Protein AF-A0A067TLZ9-F1 (afdb_monomer)

Solvent-accessible surface area (backbone atoms only — not comparable to full-atom values): 10472 Å² total; per-residue (Å²): 138,84,82,81,78,80,79,78,77,51,74,67,55,54,50,52,51,52,52,53,50,51,50,52,51,52,50,53,54,55,68,76,63,67,74,80,85,79,74,57,68,68,60,49,53,64,53,50,59,80,39,55,76,48,75,39,91,49,58,72,86,76,54,53,72,48,103,88,44,80,55,72,86,87,60,88,84,75,85,72,88,79,55,68,71,56,37,27,54,95,86,16,90,67,55,42,82,84,77,89,75,88,46,59,55,30,32,44,30,23,25,64,84,66,48,74,83,46,66,48,79,32,59,66,88,92,50,89,56,48,67,61,51,51,54,50,51,52,50,52,52,61,69,44,51,86,74,66,82,70,53,78,78,30,38,52,43,100,89,41,88,46,73,106

Structure (mmCIF, N/CA/C/O backbone):
data_AF-A0A067TLZ9-F1
#
_entry.id   AF-A0A067TLZ9-F1
#
loop_
_atom_site.group_PDB
_atom_site.id
_atom_site.type_symbol
_atom_site.label_atom_id
_atom_site.label_alt_id
_atom_site.label_comp_id
_atom_site.label_asym_id
_atom_site.label_entity_id
_atom_site.label_seq_id
_atom_site.pdbx_PDB_ins_code
_atom_site.Cartn_x
_atom_site.Cartn_y
_atom_site.Cartn_z
_atom_site.occupancy
_atom_site.B_iso_or_equiv
_atom_site.auth_seq_id
_atom_site.auth_comp_id
_atom_site.auth_asym_id
_atom_site.auth_atom_id
_atom_site.pdbx_PDB_model_num
ATOM 1 N N . PRO A 1 1 ? 14.474 46.685 35.724 1.00 45.44 1 PRO A N 1
ATOM 2 C CA . PRO A 1 1 ? 13.203 46.165 35.152 1.00 45.44 1 PRO A CA 1
ATOM 3 C C . PRO A 1 1 ? 13.048 46.663 33.705 1.00 45.44 1 PRO A C 1
ATOM 5 O O . PRO A 1 1 ? 12.672 47.808 33.489 1.00 45.44 1 PRO A O 1
ATOM 8 N N . ALA A 1 2 ? 13.453 45.854 32.721 1.00 42.06 2 ALA A N 1
ATOM 9 C CA . ALA A 1 2 ? 13.413 46.237 31.309 1.00 42.06 2 ALA A CA 1
ATOM 10 C C . ALA A 1 2 ? 12.053 45.866 30.698 1.00 42.06 2 ALA A C 1
ATOM 12 O O . ALA A 1 2 ? 11.739 44.691 30.515 1.00 42.06 2 ALA A O 1
ATOM 13 N N . SER A 1 3 ? 11.243 46.884 30.414 1.00 47.53 3 SER A N 1
ATOM 14 C CA . SER A 1 3 ? 9.922 46.770 29.799 1.00 47.53 3 SER A CA 1
ATOM 15 C C . SER A 1 3 ? 10.038 46.245 28.367 1.00 47.53 3 SER A C 1
ATOM 17 O O . SER A 1 3 ? 10.521 46.938 27.474 1.00 47.53 3 SER A O 1
ATOM 19 N N . THR A 1 4 ? 9.597 45.010 28.128 1.00 49.47 4 THR A N 1
ATOM 20 C CA . THR A 1 4 ? 9.531 44.425 26.785 1.00 49.47 4 THR A CA 1
ATOM 21 C C . THR A 1 4 ? 8.371 45.061 26.017 1.00 49.47 4 THR A C 1
ATOM 23 O O . THR A 1 4 ? 7.211 44.689 26.190 1.00 49.47 4 THR A O 1
ATOM 26 N N . SER A 1 5 ? 8.667 46.054 25.176 1.00 51.34 5 SER A N 1
ATOM 27 C CA . SER A 1 5 ? 7.682 46.666 24.283 1.00 51.34 5 SER A CA 1
ATOM 28 C C . SER A 1 5 ? 7.174 45.628 23.276 1.00 51.34 5 SER A C 1
ATOM 30 O O . SER A 1 5 ? 7.930 45.140 22.431 1.00 51.34 5 SER A O 1
ATOM 32 N N . CYS A 1 6 ? 5.891 45.288 23.349 1.00 52.84 6 CYS A N 1
ATOM 33 C CA . CYS A 1 6 ? 5.234 44.421 22.379 1.00 52.84 6 CYS A CA 1
ATOM 34 C C . CYS A 1 6 ? 5.074 45.184 21.057 1.00 52.84 6 CYS A C 1
ATOM 36 O O . CYS A 1 6 ? 4.205 46.042 20.933 1.00 52.84 6 CYS A O 1
ATOM 38 N N . ALA A 1 7 ? 5.933 44.906 20.075 1.00 64.12 7 ALA A N 1
ATOM 39 C CA . ALA A 1 7 ? 5.842 45.529 18.760 1.00 64.12 7 ALA A CA 1
ATOM 40 C C . ALA A 1 7 ? 4.526 45.133 18.062 1.00 64.12 7 ALA A C 1
ATOM 42 O O . ALA A 1 7 ? 4.253 43.951 17.834 1.00 64.12 7 ALA A O 1
ATOM 43 N N . GLU A 1 8 ? 3.715 46.135 17.714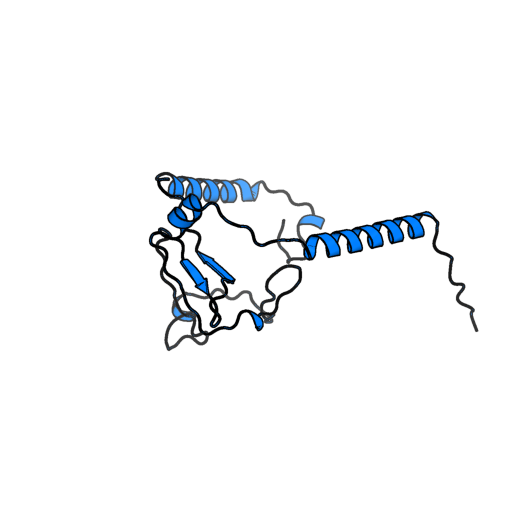 1.00 70.06 8 GLU A N 1
ATOM 44 C CA . GLU A 1 8 ? 2.446 45.959 17.009 1.00 70.06 8 GLU A CA 1
ATOM 45 C C . GLU A 1 8 ? 2.665 45.262 15.650 1.00 70.06 8 GLU A C 1
ATOM 47 O O . GLU A 1 8 ? 3.520 45.671 14.855 1.00 70.06 8 GLU A O 1
ATOM 52 N N . PRO A 1 9 ? 1.892 44.209 15.332 1.00 71.75 9 PRO A N 1
ATOM 53 C CA . PRO A 1 9 ? 2.079 43.472 14.095 1.00 71.75 9 PRO A CA 1
ATOM 54 C C . PRO A 1 9 ? 1.782 44.351 12.872 1.00 71.75 9 PRO A C 1
ATOM 56 O O . PRO A 1 9 ? 0.714 44.957 12.753 1.00 71.75 9 PRO A O 1
ATOM 59 N N . SER A 1 10 ? 2.716 44.367 11.916 1.00 82.69 10 SER A N 1
ATOM 60 C CA . SER A 1 10 ? 2.576 45.118 10.664 1.00 82.69 10 SER A CA 1
ATOM 61 C C . SER A 1 10 ? 1.299 44.756 9.885 1.00 82.69 10 SER A C 1
ATOM 63 O O . SER A 1 10 ? 0.770 43.644 9.959 1.00 82.69 10 SER A O 1
ATOM 65 N N . ARG A 1 11 ? 0.795 45.678 9.053 1.00 79.50 11 ARG A N 1
ATOM 66 C CA . ARG A 1 11 ? -0.407 45.440 8.220 1.00 79.50 11 ARG A CA 1
ATOM 67 C C . ARG A 1 11 ? -0.291 44.169 7.362 1.00 79.50 11 ARG A C 1
ATOM 69 O O . ARG A 1 11 ? -1.271 43.446 7.179 1.00 79.50 11 ARG A O 1
ATOM 76 N 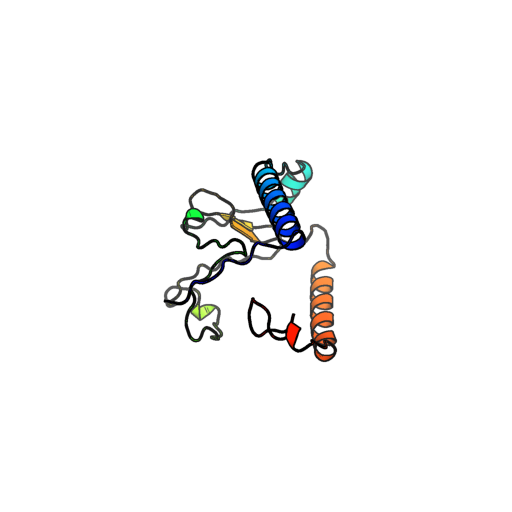N . LEU A 1 12 ? 0.916 43.857 6.886 1.00 83.62 12 LEU A N 1
ATOM 77 C CA . LEU A 1 12 ? 1.203 42.642 6.121 1.00 83.62 12 LEU A CA 1
ATOM 78 C C . LEU A 1 12 ? 1.081 41.370 6.969 1.00 83.62 12 LEU A C 1
ATOM 80 O O . LEU A 1 12 ? 0.543 40.373 6.481 1.00 83.62 12 LEU A O 1
ATOM 84 N N . SER A 1 13 ? 1.538 41.382 8.225 1.00 81.38 13 SER A N 1
ATOM 85 C CA . SER A 1 13 ? 1.402 40.224 9.116 1.00 81.38 13 SER A CA 1
ATOM 86 C C . SER A 1 13 ? -0.060 40.002 9.517 1.00 81.38 13 SER A C 1
ATOM 88 O O . SER A 1 13 ? -0.539 38.867 9.441 1.00 81.38 13 SER A O 1
ATOM 90 N N . LYS A 1 14 ? -0.817 41.080 9.784 1.00 84.88 14 LYS A N 1
ATOM 91 C CA . LYS A 1 14 ? -2.276 41.037 10.011 1.00 84.88 14 LYS A CA 1
ATOM 92 C C . LYS A 1 14 ? -3.023 40.453 8.797 1.00 84.88 14 LYS A C 1
ATOM 94 O O . LYS A 1 14 ? -3.879 39.580 8.961 1.00 84.88 14 LYS A O 1
ATOM 99 N N . ARG A 1 15 ? -2.658 40.845 7.564 1.00 87.88 15 ARG A N 1
ATOM 100 C CA . ARG A 1 15 ? -3.232 40.287 6.319 1.00 87.88 15 ARG A CA 1
ATOM 101 C C . ARG A 1 15 ? -2.929 38.795 6.154 1.00 87.88 15 ARG A C 1
ATOM 103 O O . ARG A 1 15 ? -3.846 38.013 5.905 1.00 87.88 15 ARG A O 1
ATOM 110 N N . LYS A 1 16 ? -1.668 38.383 6.341 1.00 88.62 16 LYS A N 1
ATOM 111 C CA . LYS A 1 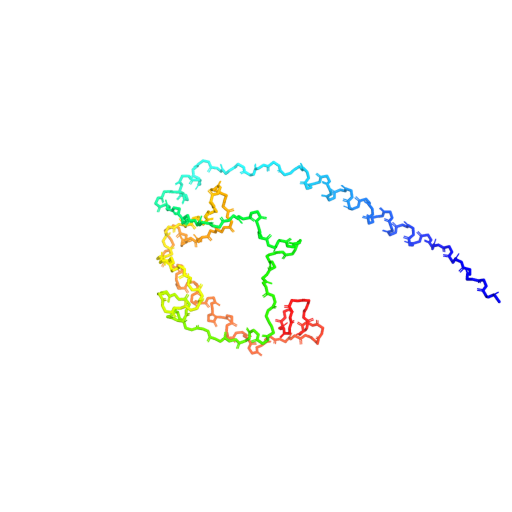16 ? -1.257 36.966 6.276 1.00 88.62 16 LYS A CA 1
ATOM 112 C C . LYS A 1 16 ? -1.985 36.115 7.324 1.00 88.62 16 LYS A C 1
ATOM 114 O O . LYS A 1 16 ? -2.432 35.011 7.010 1.00 88.62 16 LYS A O 1
ATOM 119 N N . ALA A 1 17 ? -2.159 36.629 8.543 1.00 87.12 17 ALA A N 1
ATOM 120 C CA . ALA A 1 17 ? -2.890 35.944 9.607 1.00 87.12 17 ALA A CA 1
ATOM 121 C C . ALA A 1 17 ? -4.370 35.731 9.245 1.00 87.12 17 ALA A C 1
ATOM 123 O O . ALA A 1 17 ? -4.868 34.608 9.353 1.00 87.12 17 ALA A O 1
ATOM 124 N N . ARG A 1 18 ? -5.049 36.765 8.726 1.00 88.12 18 ARG A N 1
ATOM 125 C CA . ARG A 1 18 ? -6.438 36.663 8.241 1.00 88.12 18 ARG A CA 1
ATOM 126 C C . ARG A 1 18 ? -6.581 35.655 7.101 1.00 88.12 18 ARG A C 1
ATOM 128 O O . ARG A 1 18 ? -7.483 34.820 7.136 1.00 88.12 18 ARG A O 1
ATOM 135 N N . GLN A 1 19 ? -5.668 35.671 6.131 1.00 90.44 19 GLN A N 1
ATOM 136 C CA . GLN A 1 19 ? -5.682 34.720 5.016 1.00 90.44 19 GLN A CA 1
ATOM 137 C C . GLN A 1 19 ? -5.490 33.274 5.504 1.00 90.44 19 GLN A C 1
ATOM 139 O O . GLN A 1 19 ? -6.218 32.373 5.085 1.00 90.44 19 GLN A O 1
ATOM 144 N N . LYS A 1 20 ? -4.576 33.051 6.458 1.00 88.44 20 LYS A N 1
ATOM 145 C CA . LYS A 1 20 ? -4.357 31.740 7.088 1.00 88.44 20 LYS A CA 1
ATOM 146 C C . LYS A 1 20 ? -5.576 31.276 7.892 1.00 88.44 20 LYS A C 1
ATOM 148 O O . LYS A 1 20 ? -5.925 30.098 7.830 1.00 88.44 20 LYS A O 1
ATOM 153 N N . ALA A 1 21 ? -6.243 32.177 8.614 1.00 89.00 21 ALA A N 1
ATOM 154 C CA . ALA A 1 21 ? -7.466 31.873 9.356 1.00 89.00 21 ALA A CA 1
ATOM 155 C C . ALA A 1 21 ? -8.631 31.508 8.419 1.00 89.00 21 ALA A C 1
ATOM 157 O O . ALA A 1 21 ? -9.287 30.486 8.627 1.00 89.00 21 ALA A O 1
ATOM 158 N N . SER A 1 22 ? -8.831 32.275 7.342 1.00 88.00 22 SER A N 1
ATOM 159 C CA . SER A 1 22 ? -9.830 31.981 6.305 1.00 88.00 22 SER A CA 1
ATOM 160 C C . SER A 1 22 ? -9.557 30.637 5.622 1.00 88.00 22 SER A C 1
ATOM 162 O O . SER A 1 22 ? -10.442 29.787 5.538 1.00 88.00 22 SER A O 1
ATOM 164 N N . SER A 1 23 ? -8.299 30.372 5.252 1.00 87.88 23 SER A N 1
ATOM 165 C CA . SER A 1 23 ? -7.873 29.082 4.695 1.00 87.88 23 SER A CA 1
ATOM 166 C C . SER A 1 23 ? -8.165 27.915 5.647 1.00 87.88 23 SER A C 1
ATOM 168 O O . SER A 1 23 ? -8.733 26.905 5.228 1.00 87.88 23 SER A O 1
ATOM 170 N N . ARG A 1 24 ? -7.864 28.059 6.946 1.00 87.62 24 ARG A N 1
ATOM 171 C CA . ARG A 1 24 ? -8.194 27.049 7.968 1.00 87.62 24 ARG A CA 1
ATOM 172 C C . ARG A 1 24 ? -9.701 26.815 8.080 1.00 87.62 24 ARG A C 1
ATOM 174 O O . ARG A 1 24 ? -10.119 25.661 8.150 1.00 87.62 24 ARG A O 1
ATOM 181 N N . ARG A 1 25 ? -10.515 27.876 8.051 1.00 86.62 25 ARG A N 1
ATOM 182 C CA . ARG A 1 25 ? -11.984 27.782 8.096 1.00 86.62 25 ARG A CA 1
ATOM 183 C C . ARG A 1 25 ? -12.534 27.060 6.866 1.00 86.62 25 ARG A C 1
ATOM 185 O O . ARG A 1 25 ? -13.326 26.135 7.014 1.00 86.62 25 ARG A O 1
ATOM 192 N N . ASN A 1 26 ? -12.057 27.418 5.676 1.00 85.75 26 ASN A N 1
ATOM 193 C CA . ASN A 1 26 ? -12.455 26.778 4.423 1.00 85.75 26 ASN A CA 1
ATOM 194 C C . ASN A 1 26 ? -12.023 25.310 4.377 1.00 85.75 26 ASN A C 1
ATOM 196 O O . ASN A 1 26 ? -12.802 24.458 3.963 1.00 85.75 26 ASN A O 1
ATOM 200 N N . ARG A 1 27 ? -10.822 24.985 4.875 1.00 78.88 27 ARG A N 1
ATOM 201 C CA . ARG A 1 27 ? -10.367 23.595 5.012 1.00 78.88 27 ARG A CA 1
ATOM 202 C C . ARG A 1 27 ? -11.250 22.805 5.979 1.00 78.88 27 ARG A C 1
ATOM 204 O O . ARG A 1 27 ? -11.580 21.668 5.671 1.00 78.88 27 ARG A O 1
ATOM 211 N N . LYS A 1 28 ? -11.663 23.395 7.110 1.00 83.00 28 LYS A N 1
ATOM 212 C CA . LYS A 1 28 ? -12.575 22.751 8.073 1.00 83.00 28 LYS A CA 1
ATOM 213 C C . LYS A 1 28 ? -13.948 22.473 7.450 1.00 83.00 28 LYS A C 1
ATOM 215 O O . LYS A 1 28 ? -14.438 21.360 7.602 1.00 83.00 28 LYS A O 1
ATOM 220 N N . LYS A 1 29 ? -14.505 23.434 6.699 1.00 79.00 29 LYS A N 1
ATOM 221 C CA . LYS A 1 29 ? -15.763 23.271 5.943 1.00 79.00 29 LYS A CA 1
ATOM 222 C C . LYS A 1 29 ? -15.660 22.172 4.878 1.00 79.00 29 LYS A C 1
ATOM 224 O O . LYS A 1 29 ? -16.468 21.257 4.861 1.00 79.00 29 LYS A O 1
ATOM 229 N N . LYS A 1 30 ? -14.607 22.187 4.051 1.00 75.19 30 LYS A N 1
ATOM 230 C CA . LYS A 1 30 ? -14.376 21.132 3.045 1.00 75.19 30 LYS A CA 1
ATOM 231 C C . LYS A 1 30 ? -14.213 19.744 3.671 1.00 75.19 30 LYS A C 1
ATOM 233 O O . LYS A 1 30 ? -14.675 18.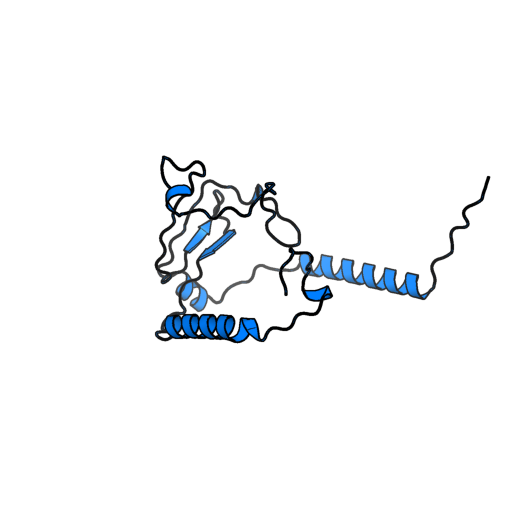769 3.102 1.00 75.19 30 LYS A O 1
ATOM 238 N N . LYS A 1 31 ? -13.592 19.652 4.853 1.00 65.88 31 LYS A N 1
ATOM 239 C CA . LYS A 1 31 ? -13.393 18.379 5.565 1.00 65.88 31 LYS A CA 1
ATOM 240 C C . LYS A 1 31 ? -14.684 17.808 6.168 1.00 65.88 31 LYS A C 1
ATOM 242 O O . LYS A 1 31 ? -14.752 16.612 6.389 1.00 65.88 31 LYS A O 1
ATOM 247 N N . THR A 1 32 ? -15.675 18.653 6.452 1.00 61.22 32 THR A N 1
ATOM 248 C CA . THR A 1 32 ? -16.993 18.226 6.959 1.00 61.22 32 THR A CA 1
ATOM 249 C C . THR A 1 32 ? -17.962 17.844 5.839 1.00 61.22 32 THR A C 1
ATOM 251 O O . THR A 1 32 ? -18.996 17.270 6.135 1.00 61.22 32 THR A O 1
ATOM 254 N N . THR A 1 33 ? -17.619 18.129 4.576 1.00 56.12 33 THR A N 1
ATOM 255 C CA . THR A 1 33 ? -18.504 17.979 3.403 1.00 56.12 33 THR A CA 1
ATOM 256 C C . THR A 1 33 ? -17.905 17.028 2.359 1.00 56.12 33 THR A C 1
ATOM 258 O O . THR A 1 33 ? -17.961 17.294 1.162 1.00 56.12 33 THR A O 1
ATOM 261 N N . GLN A 1 34 ? -17.221 15.968 2.789 1.00 57.38 34 GLN A N 1
ATOM 262 C CA . GLN A 1 34 ? -16.967 14.850 1.881 1.00 57.38 34 GLN A CA 1
ATOM 263 C C . GLN A 1 34 ? -18.020 13.797 2.166 1.00 57.38 34 GLN A C 1
ATOM 265 O O . GLN A 1 34 ? -17.840 12.963 3.050 1.00 57.38 34 GLN A O 1
ATOM 270 N N . ASP A 1 35 ? -19.127 13.886 1.433 1.00 65.44 35 ASP A N 1
ATOM 271 C CA . ASP A 1 35 ? -20.024 12.750 1.282 1.00 65.44 35 ASP A CA 1
ATOM 272 C C . ASP A 1 35 ? -19.216 11.561 0.751 1.00 65.44 35 ASP A C 1
ATOM 274 O O . ASP A 1 35 ? -18.240 11.728 0.006 1.00 65.44 35 ASP A O 1
ATOM 278 N N . GLY A 1 36 ? -19.579 10.357 1.194 1.00 64.94 36 GLY A N 1
ATOM 279 C CA . GLY A 1 36 ? -18.923 9.136 0.742 1.00 64.94 36 GLY A CA 1
ATOM 280 C C . GLY A 1 36 ? -18.944 9.056 -0.784 1.00 64.94 36 GLY A C 1
ATOM 281 O O . GLY A 1 36 ? -19.968 9.317 -1.413 1.00 64.94 36 GLY A O 1
ATOM 282 N N . TYR A 1 37 ? -17.808 8.709 -1.392 1.00 77.50 37 TYR A N 1
ATOM 283 C CA . TYR A 1 37 ? -17.758 8.454 -2.827 1.00 77.50 37 TYR A CA 1
ATOM 284 C C . TYR A 1 37 ? -18.651 7.251 -3.145 1.00 77.50 37 TYR A C 1
ATOM 286 O O . TYR A 1 37 ? -18.402 6.153 -2.648 1.00 77.50 37 TYR A O 1
ATOM 294 N N . VAL A 1 38 ? -19.682 7.460 -3.963 1.00 80.81 38 VAL A N 1
ATOM 295 C CA . VAL A 1 38 ? -20.530 6.379 -4.472 1.00 80.81 38 VAL A CA 1
ATOM 296 C C . VAL A 1 38 ? -19.895 5.868 -5.767 1.00 80.81 38 VAL A C 1
ATOM 298 O O . VAL A 1 38 ? -19.884 6.602 -6.758 1.00 80.81 38 VAL A O 1
ATOM 301 N N . PRO A 1 39 ? -19.322 4.651 -5.784 1.00 79.31 39 PRO A N 1
ATOM 302 C CA . PRO A 1 39 ? -18.720 4.103 -6.989 1.00 79.31 39 PRO A CA 1
ATOM 303 C C . PRO A 1 39 ? -19.789 3.754 -8.025 1.00 79.31 39 PRO A C 1
ATOM 305 O O . PRO A 1 39 ? -20.916 3.387 -7.692 1.00 79.31 39 PRO A O 1
ATOM 308 N N . GLU A 1 40 ? -19.406 3.797 -9.298 1.00 86.88 40 GLU A N 1
ATOM 309 C CA . GLU A 1 40 ? -20.268 3.337 -10.380 1.00 86.88 40 GLU A CA 1
ATOM 310 C C . GLU A 1 40 ? -20.575 1.831 -10.215 1.00 86.88 40 GLU A C 1
ATOM 312 O O . GLU A 1 40 ? -19.643 1.026 -10.069 1.00 86.88 40 GLU A O 1
ATOM 317 N N . PRO A 1 41 ? -21.852 1.399 -10.255 1.00 85.62 41 PRO A N 1
ATOM 318 C CA . PRO A 1 41 ? -22.228 0.016 -9.964 1.00 85.62 41 PRO A CA 1
ATOM 319 C C . PRO A 1 41 ? -21.511 -1.023 -10.833 1.00 85.62 41 PRO A C 1
ATOM 321 O O . PRO A 1 41 ? -21.126 -2.081 -10.334 1.00 85.62 41 PRO A O 1
ATOM 324 N N . GLN A 1 42 ? -21.276 -0.727 -12.114 1.00 83.25 42 GLN A N 1
ATOM 325 C CA . GLN A 1 42 ? -20.560 -1.637 -13.012 1.00 83.25 42 GLN A CA 1
ATOM 326 C C . GLN A 1 42 ? -19.087 -1.794 -12.622 1.00 83.25 42 GLN A C 1
ATOM 328 O O . GLN A 1 42 ? -18.577 -2.916 -12.573 1.00 83.25 42 GLN A O 1
ATOM 333 N N . LEU A 1 43 ? -18.419 -0.688 -12.277 1.00 78.06 43 LEU A N 1
ATOM 334 C CA . LEU A 1 43 ? -17.033 -0.703 -11.810 1.00 78.06 43 LEU A CA 1
ATOM 335 C C . LEU A 1 43 ? -16.909 -1.453 -10.482 1.00 78.06 43 LEU A C 1
ATOM 337 O O . LEU A 1 43 ? -16.002 -2.269 -10.332 1.00 78.06 43 LEU A O 1
ATOM 341 N N . SER A 1 44 ? -17.858 -1.254 -9.564 1.00 80.00 44 SER A N 1
ATOM 342 C CA . SER A 1 44 ? -17.876 -1.961 -8.279 1.00 80.00 44 SER A CA 1
ATOM 343 C C . SER A 1 44 ? -18.018 -3.477 -8.464 1.00 80.00 44 SER A C 1
ATOM 345 O O . SER A 1 44 ? -17.183 -4.236 -7.980 1.00 80.00 44 SER A O 1
ATOM 347 N N . LYS A 1 45 ? -18.991 -3.941 -9.262 1.00 79.81 45 LYS A N 1
ATOM 348 C CA . LYS A 1 45 ? -19.159 -5.369 -9.584 1.00 79.81 45 LYS A CA 1
ATOM 349 C C . LYS A 1 45 ? -17.910 -5.949 -10.240 1.00 79.81 45 LYS A C 1
ATOM 351 O O . LYS A 1 45 ? -17.482 -7.041 -9.879 1.00 79.81 45 LYS A O 1
ATOM 356 N N . LYS A 1 46 ? -17.298 -5.204 -11.167 1.00 75.25 46 LYS A N 1
ATOM 357 C CA . LYS A 1 46 ? -16.060 -5.609 -11.842 1.00 75.25 46 LYS A CA 1
ATOM 358 C C . LYS A 1 46 ? -14.890 -5.752 -10.868 1.00 75.25 46 LYS A C 1
ATOM 360 O O . LYS A 1 46 ? -14.068 -6.637 -11.083 1.00 75.25 46 LYS A O 1
ATOM 365 N N . GLN A 1 47 ? -14.786 -4.897 -9.854 1.00 75.50 47 GLN A N 1
ATOM 366 C CA . GLN A 1 47 ? -13.702 -4.939 -8.868 1.00 75.50 47 GLN A CA 1
ATOM 367 C C . GLN A 1 47 ? -13.931 -6.001 -7.788 1.00 75.50 47 GLN A C 1
ATOM 369 O O . GLN A 1 47 ? -12.976 -6.637 -7.360 1.00 75.50 47 GLN A O 1
ATOM 374 N N . PHE A 1 48 ? -15.178 -6.237 -7.376 1.00 76.19 48 PHE A N 1
ATOM 375 C CA . PHE A 1 48 ? -15.489 -7.216 -6.332 1.00 76.19 48 PHE A CA 1
ATOM 376 C C . PHE A 1 48 ? -15.655 -8.651 -6.849 1.00 76.19 48 PHE A C 1
ATOM 378 O O . PHE A 1 48 ? -15.550 -9.590 -6.064 1.00 76.19 48 PHE A O 1
ATOM 385 N N . SER A 1 49 ? -15.882 -8.860 -8.151 1.00 78.31 49 SER A N 1
ATOM 386 C CA . SER A 1 49 ? -15.975 -10.207 -8.730 1.00 78.31 49 SER A CA 1
ATOM 387 C C . SER A 1 49 ? -14.670 -10.987 -8.501 1.00 78.31 49 SER A C 1
ATOM 389 O O . SER A 1 49 ? -13.644 -10.607 -9.063 1.00 78.31 49 SER A O 1
ATOM 391 N N . GLY A 1 50 ? -14.702 -12.057 -7.703 1.00 76.56 50 GLY A N 1
ATOM 392 C CA . GLY A 1 50 ? -13.515 -12.864 -7.377 1.00 76.56 50 GLY A CA 1
ATOM 393 C C . GLY A 1 50 ? -12.630 -12.289 -6.262 1.00 76.56 50 GLY A C 1
ATOM 394 O O . GLY A 1 50 ? -11.618 -12.892 -5.914 1.00 76.56 50 GLY A O 1
ATOM 395 N N . SER A 1 51 ? -13.008 -11.146 -5.682 1.00 82.88 51 SER A N 1
ATOM 396 C CA . SER A 1 51 ? -12.349 -10.595 -4.499 1.00 82.88 51 SER A CA 1
ATOM 397 C C . SER A 1 51 ? -12.740 -11.395 -3.257 1.00 82.88 51 SER A C 1
ATOM 399 O O . SER A 1 51 ? -13.912 -11.718 -3.060 1.00 82.88 51 SER A O 1
ATOM 401 N N . HIS A 1 52 ? -11.766 -11.681 -2.398 1.00 87.06 52 HIS A N 1
ATOM 402 C CA . HIS A 1 52 ? -12.007 -12.228 -1.067 1.00 87.06 52 HIS A CA 1
ATOM 403 C C . HIS A 1 52 ? -11.433 -11.287 -0.011 1.00 87.06 52 HIS A C 1
ATOM 405 O O . HIS A 1 52 ? -10.495 -10.536 -0.264 1.00 87.06 52 HIS A O 1
ATOM 411 N N . VAL A 1 53 ? -12.026 -11.304 1.179 1.00 90.38 53 VAL A N 1
ATOM 412 C CA . VAL A 1 53 ? -11.668 -10.386 2.262 1.00 90.38 53 VAL A CA 1
ATOM 413 C C . VAL A 1 53 ? -10.578 -11.004 3.133 1.00 90.38 53 VAL A C 1
ATOM 415 O O . VAL A 1 53 ? -10.765 -12.092 3.676 1.00 90.38 53 VAL A O 1
ATOM 418 N N . ALA A 1 54 ? -9.478 -10.280 3.341 1.00 91.25 54 ALA A N 1
ATOM 419 C CA . ALA A 1 54 ? -8.471 -10.631 4.337 1.00 91.25 54 ALA A CA 1
ATOM 420 C C . ALA A 1 54 ? -8.859 -10.024 5.694 1.00 91.25 54 ALA A C 1
ATOM 422 O O . ALA A 1 54 ? -8.510 -8.886 6.013 1.00 91.25 54 ALA A O 1
ATOM 423 N N . ALA A 1 55 ? -9.603 -10.789 6.495 1.00 90.62 55 ALA A N 1
ATOM 424 C CA . ALA A 1 55 ? -10.008 -10.375 7.837 1.00 90.62 55 ALA A CA 1
ATOM 425 C C . ALA A 1 55 ? -8.835 -10.433 8.821 1.00 90.62 55 ALA A C 1
ATOM 427 O O . ALA A 1 55 ? -8.026 -11.367 8.790 1.00 90.62 55 ALA A O 1
ATOM 428 N N . THR A 1 56 ? -8.738 -9.447 9.707 1.00 86.25 56 THR A N 1
ATOM 429 C CA . THR A 1 56 ? -7.734 -9.396 10.776 1.00 86.25 56 THR A CA 1
ATOM 430 C C . THR A 1 56 ? -8.402 -9.210 12.134 1.00 86.25 56 THR A C 1
ATOM 432 O O . THR A 1 56 ? -9.517 -8.710 12.214 1.00 86.25 56 THR A O 1
ATOM 435 N N . ALA A 1 57 ? -7.716 -9.621 13.201 1.00 83.75 57 ALA A N 1
ATOM 436 C CA . ALA A 1 57 ? -8.177 -9.430 14.578 1.00 83.75 57 ALA A CA 1
ATOM 437 C C . ALA A 1 57 ? -7.787 -8.054 15.155 1.00 83.75 57 ALA A C 1
ATOM 439 O O . ALA A 1 57 ? -7.916 -7.824 16.350 1.00 83.75 57 ALA A O 1
ATOM 440 N N . TYR A 1 58 ? -7.233 -7.158 14.335 1.00 83.19 58 TYR A N 1
ATOM 441 C CA . TYR A 1 58 ? -6.823 -5.831 14.785 1.00 83.19 58 TYR A CA 1
ATOM 442 C C . TYR A 1 58 ? -7.982 -4.852 14.647 1.00 83.19 58 TYR A C 1
ATOM 444 O O . TYR A 1 58 ? -8.777 -4.973 13.720 1.00 83.19 58 TYR A O 1
ATOM 452 N N . SER A 1 59 ? -8.029 -3.845 15.519 1.00 87.06 59 SER A N 1
ATOM 453 C CA . SER A 1 59 ? -8.931 -2.701 15.379 1.00 87.06 59 SER A CA 1
ATOM 454 C C . SER A 1 59 ? -8.193 -1.511 14.777 1.00 87.0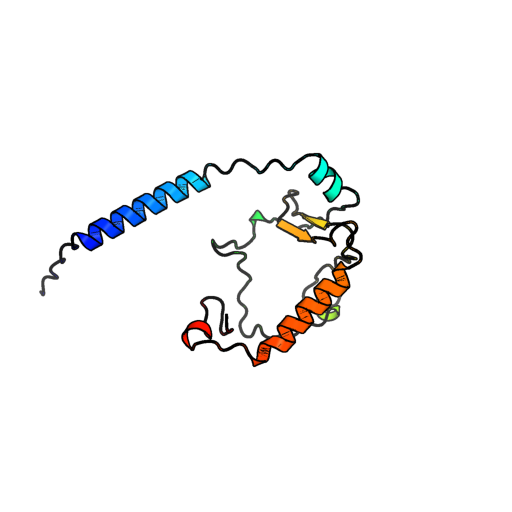6 59 SER A C 1
ATOM 456 O O . SER A 1 59 ? -7.224 -1.021 15.367 1.00 87.06 59 SER A O 1
ATOM 458 N N . ALA A 1 60 ? -8.671 -0.986 13.646 1.00 84.69 60 ALA A N 1
ATOM 459 C CA . ALA A 1 60 ? -8.060 0.181 13.006 1.00 84.69 60 ALA A CA 1
ATOM 460 C C . ALA A 1 60 ? -8.196 1.471 13.840 1.00 84.69 60 ALA A C 1
ATOM 462 O O . ALA A 1 60 ? -7.449 2.427 13.640 1.00 84.69 60 ALA A O 1
ATOM 463 N N . GLU A 1 61 ? -9.118 1.495 14.807 1.00 85.12 61 GLU A N 1
ATOM 464 C CA . GLU A 1 61 ? -9.281 2.584 15.782 1.00 85.12 61 GLU A CA 1
ATOM 465 C C . GLU A 1 61 ? -8.043 2.789 16.655 1.00 85.12 61 GLU A C 1
ATOM 467 O O . GLU A 1 61 ? -7.724 3.915 17.030 1.00 85.12 61 GLU A O 1
ATOM 472 N N . SER A 1 62 ? -7.325 1.704 16.942 1.00 81.19 62 SER A N 1
ATOM 473 C CA . SER A 1 62 ? -6.128 1.725 17.783 1.00 81.19 62 SER A CA 1
ATOM 474 C C . SER A 1 62 ? -4.869 2.203 17.052 1.00 81.19 62 SER A C 1
ATOM 476 O O . SER A 1 62 ? -3.815 2.370 17.669 1.00 81.19 62 SER A O 1
ATOM 478 N N . PHE A 1 63 ? -4.938 2.423 15.734 1.00 80.69 63 PHE A N 1
ATOM 479 C CA . PHE A 1 63 ? -3.763 2.784 14.952 1.00 80.69 63 PHE A CA 1
ATOM 480 C C . PHE A 1 63 ? -3.290 4.201 15.289 1.00 80.69 63 PHE A C 1
ATOM 482 O O . PHE A 1 63 ? -4.062 5.161 15.305 1.00 80.69 63 PHE A O 1
ATOM 489 N N . GLY A 1 64 ? -1.978 4.361 15.477 1.00 75.81 64 GLY A N 1
ATOM 490 C CA . GLY A 1 64 ? -1.350 5.673 15.582 1.00 75.81 64 GLY A CA 1
ATOM 491 C C . GLY A 1 64 ? -1.451 6.421 14.253 1.00 75.81 64 GLY A C 1
ATOM 492 O O . GLY A 1 64 ? -0.579 6.297 13.398 1.00 75.81 64 GLY A O 1
ATOM 493 N N . ILE A 1 65 ? -2.518 7.191 14.045 1.00 73.44 65 ILE A N 1
ATOM 494 C CA . ILE A 1 65 ? -2.731 7.958 12.813 1.00 73.44 65 ILE A CA 1
ATOM 495 C C . ILE A 1 65 ? -2.281 9.404 13.037 1.00 73.44 65 ILE A C 1
ATOM 497 O O . ILE A 1 65 ? -2.817 10.124 13.877 1.00 73.44 65 ILE A O 1
ATOM 501 N N . ALA A 1 66 ? -1.321 9.869 12.239 1.00 71.00 66 ALA A N 1
ATOM 502 C CA . ALA A 1 66 ? -0.989 11.285 12.133 1.00 71.00 66 ALA A CA 1
ATOM 503 C C . ALA A 1 66 ? -1.643 11.897 10.890 1.00 71.00 66 ALA A C 1
ATOM 505 O O . ALA A 1 66 ? -1.976 11.217 9.922 1.00 71.00 66 ALA A O 1
ATOM 506 N N . SER A 1 67 ? -1.730 13.231 10.852 1.00 70.00 67 SER A N 1
ATOM 507 C CA . SER A 1 67 ? -2.226 13.966 9.672 1.00 70.00 67 SER A CA 1
ATOM 508 C C . SER A 1 67 ? -1.458 13.687 8.366 1.00 70.00 67 SER A C 1
ATOM 510 O O . SER A 1 67 ? -1.912 14.087 7.296 1.00 70.00 67 SER A O 1
ATOM 512 N N . THR A 1 68 ? -0.294 13.037 8.457 1.00 65.56 68 THR A N 1
ATOM 513 C CA . THR A 1 68 ? 0.608 12.710 7.347 1.00 65.56 68 THR A CA 1
ATOM 514 C C . THR A 1 68 ? 0.662 11.218 7.004 1.00 65.56 68 THR A C 1
ATOM 516 O O . THR A 1 68 ? 1.408 10.865 6.091 1.00 65.56 68 THR A O 1
ATOM 519 N N . GLY A 1 69 ? -0.077 10.360 7.717 1.00 68.56 69 GLY A N 1
ATOM 520 C CA . GLY A 1 69 ? -0.105 8.909 7.506 1.00 68.56 69 GLY A CA 1
ATOM 521 C C . GLY A 1 69 ? 0.007 8.098 8.800 1.00 68.56 69 GLY A C 1
ATOM 522 O O . GLY A 1 69 ? -0.075 8.647 9.901 1.00 68.56 69 GLY A O 1
ATOM 523 N N . TYR A 1 70 ? 0.205 6.789 8.644 1.00 70.00 70 TYR A N 1
ATOM 524 C CA . TYR A 1 70 ? 0.438 5.853 9.744 1.00 70.00 70 TYR A CA 1
ATOM 525 C C . TYR A 1 70 ? 1.751 6.166 10.475 1.00 70.00 70 TYR A C 1
ATOM 527 O O . TYR A 1 70 ? 2.791 6.391 9.849 1.00 70.00 70 TYR A O 1
ATOM 535 N N . VAL A 1 71 ? 1.700 6.187 11.805 1.00 73.56 71 VAL A N 1
ATOM 536 C CA . VAL A 1 71 ? 2.857 6.351 12.685 1.00 73.56 71 VAL A CA 1
ATOM 537 C C . VAL A 1 71 ? 3.259 4.972 13.182 1.00 73.56 71 VAL A C 1
ATOM 539 O O . VAL A 1 71 ? 2.667 4.436 14.114 1.00 73.56 71 VAL A O 1
ATOM 542 N N . GLY A 1 72 ? 4.283 4.401 12.552 1.00 68.00 72 GLY A N 1
ATOM 543 C CA . GLY A 1 72 ? 4.909 3.186 13.058 1.00 68.00 72 GLY A CA 1
ATOM 544 C C . GLY A 1 72 ? 5.676 3.450 14.362 1.00 68.00 72 GLY A C 1
ATOM 545 O O . GLY A 1 72 ? 6.174 4.565 14.567 1.00 68.00 72 GLY A O 1
ATOM 546 N N . PRO A 1 73 ? 5.807 2.445 15.242 1.00 65.19 73 PRO A N 1
ATOM 547 C CA . PRO A 1 73 ? 6.654 2.548 16.423 1.00 65.19 73 PRO A CA 1
ATOM 548 C C . PRO A 1 73 ? 8.101 2.862 16.011 1.00 65.19 73 PRO A C 1
ATOM 550 O O . PRO A 1 73 ? 8.685 2.190 15.162 1.00 65.19 73 PRO A O 1
ATOM 553 N N . ARG A 1 74 ? 8.689 3.916 16.592 1.00 59.53 74 ARG A N 1
ATOM 554 C CA . ARG A 1 74 ? 10.096 4.276 16.362 1.00 59.53 74 ARG A CA 1
ATOM 555 C C . ARG A 1 74 ? 10.990 3.367 17.194 1.00 59.53 74 ARG A C 1
ATOM 557 O O . ARG A 1 74 ? 11.087 3.549 18.403 1.00 59.53 74 ARG A O 1
ATOM 564 N N . THR A 1 75 ? 11.675 2.435 16.547 1.00 65.19 75 THR A N 1
ATOM 565 C CA . THR A 1 75 ? 12.750 1.663 17.176 1.00 65.19 75 THR A CA 1
ATOM 566 C C . THR A 1 75 ? 14.103 2.290 16.843 1.00 65.19 75 THR A C 1
ATOM 568 O O . THR A 1 75 ? 14.366 2.662 15.696 1.00 65.19 75 THR A O 1
ATOM 571 N N . ASN A 1 76 ? 14.980 2.412 17.840 1.00 58.62 76 ASN A N 1
ATOM 572 C CA . ASN A 1 76 ? 16.377 2.777 17.603 1.00 58.62 76 ASN A CA 1
ATOM 573 C C . ASN A 1 76 ? 17.034 1.673 16.743 1.00 58.62 76 ASN A C 1
ATOM 575 O O . ASN A 1 76 ? 16.745 0.497 16.947 1.00 58.62 76 ASN A O 1
ATOM 579 N N . ASN A 1 77 ? 17.884 2.038 15.774 1.00 55.25 77 ASN A N 1
ATOM 580 C CA . ASN A 1 77 ? 18.599 1.111 14.869 1.00 55.25 77 ASN A CA 1
ATOM 581 C C . ASN A 1 77 ? 17.719 0.280 13.902 1.00 55.25 77 ASN A C 1
ATOM 583 O O . ASN A 1 77 ? 17.980 -0.892 13.650 1.00 55.25 77 ASN A O 1
ATOM 587 N N . ALA A 1 78 ? 16.693 0.891 13.303 1.00 63.84 78 ALA A N 1
ATOM 588 C CA . ALA A 1 78 ? 15.711 0.214 12.443 1.00 63.84 78 ALA A CA 1
ATOM 589 C C . ALA A 1 78 ? 16.191 -0.230 11.034 1.00 63.84 78 ALA A C 1
ATOM 591 O O . ALA A 1 78 ? 15.354 -0.482 10.172 1.00 63.84 78 ALA A O 1
ATOM 592 N N . SER A 1 79 ? 17.496 -0.336 10.752 1.00 68.56 79 SER A N 1
ATOM 593 C CA . SER A 1 79 ? 17.992 -0.789 9.434 1.00 68.56 79 SER A CA 1
ATOM 594 C C . SER A 1 79 ? 18.323 -2.285 9.414 1.00 68.56 79 SER A C 1
ATOM 596 O O . SER A 1 79 ? 19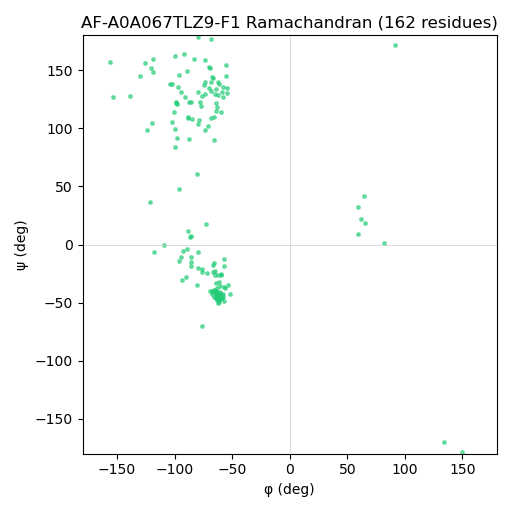.408 -2.686 8.994 1.00 68.56 79 SER A O 1
ATOM 598 N N . THR A 1 80 ? 17.414 -3.120 9.914 1.00 79.12 80 THR A N 1
ATOM 599 C CA . THR A 1 80 ? 17.579 -4.580 9.853 1.00 79.12 80 THR A CA 1
ATOM 600 C C . THR A 1 80 ? 16.873 -5.116 8.615 1.00 79.12 80 THR A C 1
ATOM 602 O O . THR A 1 80 ? 15.718 -4.776 8.365 1.00 79.12 80 THR A O 1
ATOM 605 N N . THR A 1 81 ? 17.567 -5.949 7.840 1.00 84.56 81 THR A N 1
ATOM 606 C CA . THR A 1 81 ? 16.951 -6.706 6.745 1.00 84.56 81 THR A CA 1
ATOM 607 C C . THR A 1 81 ? 16.409 -8.006 7.319 1.00 84.56 81 THR A C 1
ATOM 609 O O . THR A 1 81 ? 17.170 -8.767 7.911 1.00 84.56 81 THR A O 1
ATOM 612 N N . TYR A 1 82 ? 15.110 -8.246 7.156 1.00 86.31 82 TYR A N 1
ATOM 613 C CA . TYR A 1 82 ? 14.459 -9.477 7.597 1.00 86.31 82 TYR A CA 1
ATOM 614 C C . TYR A 1 82 ? 14.186 -10.387 6.406 1.00 86.31 82 TYR A C 1
ATOM 616 O O . TYR A 1 82 ? 13.741 -9.927 5.353 1.00 86.31 82 TYR A O 1
ATOM 624 N N . ARG A 1 83 ? 14.428 -11.683 6.584 1.00 91.06 83 ARG A N 1
ATOM 625 C CA . ARG A 1 83 ? 13.940 -12.720 5.670 1.00 91.06 83 ARG A CA 1
ATOM 626 C C . ARG A 1 83 ? 12.499 -13.091 6.027 1.00 91.06 83 ARG A C 1
ATOM 628 O O . ARG A 1 83 ? 12.041 -12.831 7.138 1.00 91.06 83 ARG A O 1
ATOM 635 N N . LEU A 1 84 ? 11.776 -13.689 5.082 1.00 91.12 84 LEU A N 1
ATOM 636 C CA . LEU A 1 84 ? 10.363 -14.027 5.268 1.00 91.12 84 LEU A CA 1
ATOM 637 C C . LEU A 1 84 ? 10.146 -14.985 6.450 1.00 91.12 84 LEU A C 1
ATOM 639 O O . LEU A 1 84 ? 9.303 -14.717 7.298 1.00 91.12 84 LEU A O 1
ATOM 643 N N . ASP A 1 85 ? 10.951 -16.041 6.548 1.00 91.31 85 ASP A N 1
ATOM 644 C CA . ASP A 1 85 ? 10.954 -17.035 7.633 1.00 91.31 85 ASP A CA 1
ATOM 645 C C . ASP A 1 85 ? 11.231 -16.432 9.018 1.00 91.31 85 ASP A C 1
ATOM 647 O O . ASP A 1 85 ? 10.783 -16.956 10.033 1.00 91.31 85 ASP A O 1
ATOM 651 N N . GLN A 1 86 ? 11.924 -15.295 9.076 1.00 91.06 86 GLN A N 1
ATOM 652 C CA . GLN A 1 86 ? 12.125 -14.563 10.325 1.00 91.06 86 GLN A CA 1
ATOM 653 C C . GLN A 1 86 ? 10.879 -13.785 10.748 1.00 91.06 86 GLN A C 1
ATOM 655 O O . GLN A 1 86 ? 10.732 -13.485 11.931 1.00 91.06 86 GLN A O 1
ATOM 660 N N . LEU A 1 87 ? 9.991 -13.444 9.812 1.00 91.81 87 LEU A N 1
ATOM 661 C CA . LEU A 1 87 ? 8.779 -12.655 10.045 1.00 91.81 87 LEU A CA 1
ATOM 662 C C . LEU A 1 87 ? 7.544 -13.525 10.298 1.00 91.81 87 LEU A C 1
ATOM 664 O O . LEU A 1 87 ? 6.651 -13.097 11.027 1.00 91.81 87 LEU A O 1
ATOM 668 N N . VAL A 1 88 ? 7.491 -14.722 9.710 1.00 94.12 88 VAL A N 1
ATOM 669 C CA . VAL A 1 88 ? 6.308 -15.599 9.721 1.00 94.12 88 VAL A CA 1
ATOM 670 C C . VAL A 1 88 ? 6.589 -16.938 10.406 1.00 94.12 88 VAL A C 1
ATOM 672 O O . VAL A 1 88 ? 7.732 -17.369 10.514 1.00 94.12 88 VAL A O 1
ATOM 675 N N . GLY A 1 89 ? 5.532 -17.624 10.846 1.00 87.56 89 GLY A N 1
ATOM 676 C CA . GLY A 1 89 ? 5.619 -18.963 11.441 1.00 87.56 89 GLY A CA 1
ATOM 677 C C . GLY A 1 89 ? 5.772 -18.976 12.966 1.00 87.56 89 GLY A C 1
ATOM 678 O O . GLY A 1 89 ? 5.954 -17.943 13.606 1.00 87.56 89 GLY A O 1
ATOM 679 N N . SER A 1 90 ? 5.685 -20.172 13.557 1.00 88.56 90 SER A N 1
ATOM 680 C CA . SER A 1 90 ? 5.639 -20.375 15.016 1.00 88.56 90 SER A CA 1
ATOM 681 C C . SER A 1 90 ? 6.915 -19.958 15.753 1.00 88.56 90 SER A C 1
ATOM 683 O O . SER A 1 90 ? 6.855 -19.609 16.927 1.00 88.56 90 SER A O 1
ATOM 685 N N . HIS A 1 91 ? 8.060 -19.986 15.069 1.00 86.50 91 HIS A N 1
ATOM 686 C CA . HIS A 1 91 ? 9.364 -19.617 15.627 1.00 86.50 91 HIS A CA 1
ATOM 687 C C . HIS A 1 91 ? 9.720 -18.143 15.386 1.00 86.50 91 HIS A C 1
ATOM 689 O O . HIS A 1 91 ? 10.744 -17.666 15.878 1.00 86.50 91 HIS A O 1
ATOM 695 N N . SER A 1 92 ? 8.899 -17.404 14.629 1.00 91.44 92 SER A N 1
ATOM 696 C CA . SER A 1 92 ? 9.125 -15.979 14.421 1.00 91.44 92 SER A CA 1
ATOM 697 C C . SER A 1 92 ? 8.769 -15.198 15.680 1.00 91.44 92 SER A C 1
ATOM 699 O O . SER A 1 92 ? 7.654 -15.277 16.191 1.00 91.44 92 SER A O 1
ATOM 701 N N . ARG A 1 93 ? 9.688 -14.335 16.118 1.00 89.06 93 ARG A N 1
ATOM 702 C CA . ARG A 1 93 ? 9.420 -13.350 17.175 1.00 89.06 93 ARG A CA 1
ATOM 703 C C . ARG A 1 93 ? 8.290 -12.377 16.806 1.00 89.06 93 ARG A C 1
ATOM 705 O O . ARG A 1 93 ? 7.676 -11.798 17.697 1.00 89.06 93 ARG A O 1
ATOM 712 N N . PHE A 1 94 ? 8.063 -12.145 15.514 1.00 87.31 94 PHE A N 1
ATOM 713 C CA . PHE A 1 94 ? 7.084 -11.172 15.030 1.00 87.31 94 PHE A CA 1
ATOM 714 C C . PHE A 1 94 ? 5.698 -11.784 14.832 1.00 87.31 94 PHE A C 1
ATOM 716 O O . PHE A 1 94 ? 4.710 -11.063 14.946 1.00 87.31 94 PHE A O 1
ATOM 723 N N . GLY 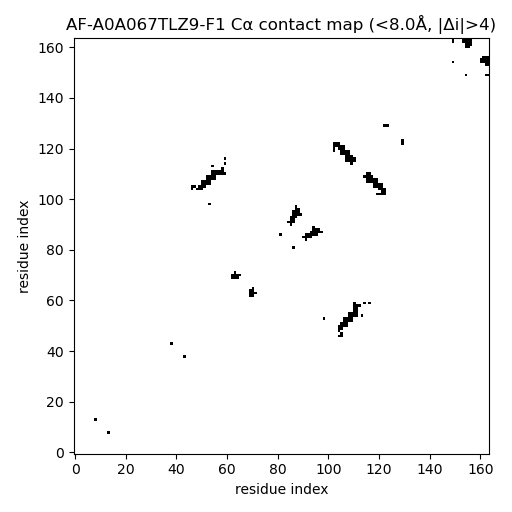A 1 95 ? 5.625 -13.091 14.550 1.00 87.50 95 GLY A N 1
ATOM 724 C CA . GLY A 1 95 ? 4.361 -13.814 14.406 1.00 87.50 95 GLY A CA 1
ATOM 725 C C . GLY A 1 95 ? 3.464 -13.249 13.303 1.00 87.50 95 GLY A C 1
ATOM 726 O O . GLY A 1 95 ? 2.241 -13.256 13.442 1.00 87.50 95 GLY A O 1
ATOM 727 N N . PHE A 1 96 ? 4.043 -12.705 12.229 1.00 89.69 96 PHE A N 1
ATOM 728 C CA . PHE A 1 96 ? 3.243 -12.150 11.144 1.00 89.69 96 PHE A CA 1
ATOM 729 C C . PHE A 1 96 ? 2.489 -13.255 10.414 1.00 89.69 96 PHE A C 1
ATOM 731 O O . PHE A 1 96 ? 2.989 -14.363 10.199 1.00 89.69 96 PHE A O 1
ATOM 738 N N . ARG A 1 97 ? 1.275 -12.916 9.983 1.00 89.12 97 ARG A N 1
ATOM 739 C CA . ARG A 1 97 ? 0.484 -13.758 9.094 1.00 89.12 97 ARG A CA 1
ATOM 740 C C . ARG A 1 97 ? 0.872 -13.463 7.651 1.00 89.12 97 ARG A C 1
ATOM 742 O O . ARG A 1 97 ? 0.739 -12.325 7.202 1.00 89.12 97 ARG A O 1
ATOM 749 N N . LEU A 1 98 ? 1.301 -14.491 6.926 1.00 90.50 98 LEU A N 1
ATOM 750 C CA . LEU A 1 98 ? 1.495 -14.396 5.486 1.00 90.50 98 LEU A CA 1
ATOM 751 C C . LEU A 1 98 ? 0.138 -14.490 4.787 1.00 90.50 98 LEU A C 1
ATOM 753 O O . LEU A 1 98 ? -0.588 -15.462 4.973 1.00 90.50 98 LEU A O 1
ATOM 757 N N . GLN A 1 99 ? -0.200 -13.471 4.003 1.00 89.44 99 GLN A N 1
ATOM 758 C CA . GLN A 1 99 ? -1.311 -13.522 3.063 1.00 89.44 99 GLN A CA 1
ATOM 759 C C . GLN A 1 99 ? -0.718 -13.726 1.673 1.00 89.44 99 GLN A C 1
ATOM 761 O O . GLN A 1 99 ? -0.140 -12.796 1.112 1.00 89.44 99 GLN A O 1
ATOM 766 N N . GLU A 1 100 ? -0.837 -14.938 1.140 1.00 88.69 100 GLU A N 1
ATOM 767 C CA . GLU A 1 100 ? -0.460 -15.197 -0.246 1.00 88.69 100 GLU A CA 1
ATOM 768 C C . GLU A 1 100 ? -1.436 -14.496 -1.186 1.00 88.69 100 GLU A C 1
ATOM 770 O O . GLU A 1 100 ? -2.644 -14.419 -0.927 1.00 88.69 100 GLU A O 1
ATOM 775 N N . TRP A 1 101 ? -0.883 -13.934 -2.256 1.00 88.44 101 TRP A N 1
ATOM 776 C CA . TRP A 1 101 ? -1.635 -13.182 -3.238 1.00 88.44 101 TRP A CA 1
ATOM 777 C C . TRP A 1 101 ? -0.931 -13.235 -4.589 1.00 88.44 101 TRP A C 1
ATOM 779 O O . TRP A 1 101 ? 0.244 -12.900 -4.706 1.00 88.44 101 TRP A O 1
ATOM 789 N N . ASP A 1 102 ? -1.680 -13.643 -5.604 1.00 82.81 102 ASP A N 1
ATOM 790 C CA . ASP A 1 102 ? -1.248 -13.827 -6.991 1.00 82.81 102 ASP A CA 1
ATOM 791 C C . ASP A 1 102 ? -1.333 -12.542 -7.832 1.00 82.81 102 ASP A C 1
ATOM 793 O O . ASP A 1 102 ? -1.159 -12.580 -9.046 1.00 82.81 102 ASP A O 1
ATOM 797 N N . ALA A 1 103 ? -1.643 -11.406 -7.198 1.00 82.00 103 ALA A N 1
ATOM 798 C CA . ALA A 1 103 ? -1.928 -10.131 -7.848 1.00 82.00 103 ALA A CA 1
ATOM 799 C C . ALA A 1 103 ? -3.112 -10.153 -8.838 1.00 82.00 103 ALA A C 1
ATOM 801 O O . ALA A 1 103 ? -3.350 -9.149 -9.500 1.00 82.00 103 ALA A O 1
ATOM 802 N N . GLY A 1 104 ? -3.904 -11.225 -8.926 1.00 82.25 104 GLY A N 1
ATOM 803 C CA . GLY A 1 104 ? -5.009 -11.315 -9.881 1.00 82.25 104 GLY A CA 1
ATOM 804 C C . GLY A 1 104 ? -6.219 -10.499 -9.434 1.00 82.25 104 GLY A C 1
ATOM 805 O O . GLY A 1 104 ? -6.554 -9.460 -10.006 1.00 82.25 104 GLY A O 1
ATOM 806 N N . ASN A 1 105 ? -6.883 -10.963 -8.376 1.00 85.12 105 ASN A N 1
ATOM 807 C CA . ASN A 1 105 ? -8.061 -10.293 -7.826 1.00 85.12 105 ASN A CA 1
ATOM 808 C C . ASN A 1 105 ? -7.685 -9.380 -6.659 1.00 85.12 105 ASN A C 1
ATOM 810 O O . ASN A 1 105 ? -6.785 -9.712 -5.886 1.00 85.12 105 ASN A O 1
ATOM 814 N N . PRO A 1 106 ? -8.373 -8.242 -6.477 1.00 88.88 106 PRO A N 1
ATOM 815 C CA . PRO A 1 106 ? -8.097 -7.383 -5.342 1.00 88.88 106 PRO A CA 1
ATOM 816 C C . PRO A 1 106 ? -8.489 -8.062 -4.026 1.00 88.88 106 PRO A C 1
ATOM 818 O O . PRO A 1 106 ? -9.518 -8.736 -3.948 1.00 88.88 106 PRO A O 1
ATOM 821 N N . ILE A 1 107 ? -7.702 -7.830 -2.978 1.00 91.94 107 ILE A N 1
ATOM 822 C CA . ILE A 1 107 ? -7.978 -8.326 -1.622 1.00 91.94 107 ILE A CA 1
ATOM 823 C C . ILE A 1 107 ? -8.111 -7.118 -0.688 1.00 91.94 107 ILE A C 1
ATOM 825 O O . ILE A 1 107 ? -7.098 -6.495 -0.346 1.00 91.94 107 ILE A O 1
ATOM 829 N N . PRO A 1 108 ? -9.332 -6.735 -0.272 1.00 91.50 108 PRO A N 1
ATOM 830 C CA . PRO A 1 108 ? -9.504 -5.776 0.807 1.00 91.50 108 PRO A CA 1
ATOM 831 C C . PRO A 1 108 ? -9.049 -6.392 2.132 1.00 91.50 108 PRO A C 1
ATOM 833 O O . PRO A 1 108 ? -9.441 -7.503 2.493 1.00 91.50 108 PRO A O 1
ATOM 836 N N . ILE A 1 109 ? -8.242 -5.637 2.870 1.00 92.31 109 ILE A N 1
ATOM 837 C CA . ILE A 1 109 ? -7.810 -5.978 4.221 1.00 92.31 109 ILE A CA 1
ATOM 838 C C . ILE A 1 109 ? -8.702 -5.213 5.189 1.00 92.31 109 ILE A C 1
ATOM 840 O O . ILE A 1 109 ? -8.785 -3.978 5.132 1.00 92.31 109 ILE A O 1
ATOM 844 N N . VAL A 1 110 ? -9.383 -5.961 6.053 1.00 93.44 110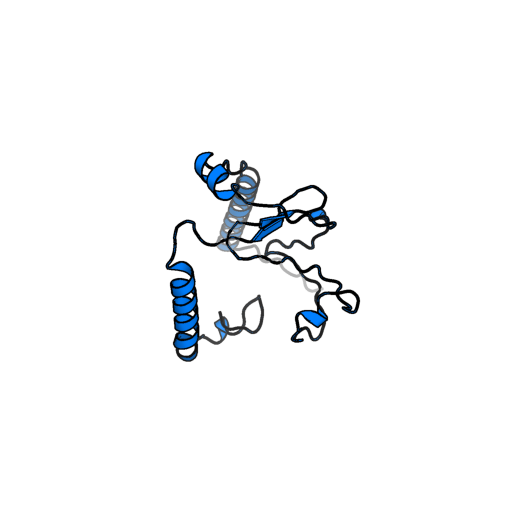 VAL A N 1
ATOM 845 C CA . VAL A 1 110 ? -10.352 -5.403 6.995 1.00 93.44 110 VAL A CA 1
ATOM 846 C C . VAL A 1 110 ? -9.949 -5.660 8.435 1.00 93.44 110 VAL A C 1
ATOM 848 O O . VAL A 1 110 ? -9.306 -6.662 8.761 1.00 93.44 110 VAL A O 1
ATOM 851 N N . ASP A 1 111 ? -10.331 -4.722 9.287 1.00 92.12 111 ASP A N 1
ATOM 852 C CA . ASP A 1 111 ? -10.199 -4.825 10.733 1.00 92.12 111 ASP A CA 1
ATOM 853 C C . ASP A 1 111 ? -11.336 -5.682 11.330 1.00 92.12 111 ASP A C 1
ATOM 855 O O . ASP A 1 111 ? -12.215 -6.166 10.605 1.00 92.12 111 ASP A O 1
ATOM 859 N N . GLU A 1 112 ? -11.330 -5.881 12.646 1.00 91.50 112 GLU A N 1
ATOM 860 C CA . GLU A 1 112 ? -12.342 -6.692 13.339 1.00 91.50 112 GLU A CA 1
ATOM 861 C C . GLU A 1 112 ? -13.774 -6.120 13.204 1.00 91.50 112 GLU A C 1
ATOM 863 O O . GLU A 1 112 ? -14.748 -6.872 13.212 1.00 91.50 112 GLU A O 1
ATOM 868 N N . GLN A 1 113 ? -13.918 -4.804 12.994 1.00 91.00 113 GLN A N 1
ATOM 869 C CA . GLN A 1 113 ? -15.190 -4.119 12.719 1.00 91.00 113 GLN A CA 1
ATOM 870 C C . GLN A 1 113 ? -15.539 -4.066 11.218 1.00 91.00 113 GLN A C 1
ATOM 872 O O . GLN A 1 113 ? -16.456 -3.346 10.816 1.00 91.00 113 GLN A O 1
ATOM 877 N N . ARG A 1 114 ? -14.832 -4.823 10.369 1.00 89.19 114 ARG A N 1
ATOM 878 C CA . ARG A 1 114 ? -14.990 -4.855 8.902 1.00 89.19 114 ARG A CA 1
ATOM 879 C C . ARG A 1 114 ? -14.704 -3.525 8.195 1.00 89.19 114 ARG A C 1
ATOM 881 O O . ARG A 1 114 ? -15.138 -3.325 7.058 1.00 89.19 114 ARG A O 1
ATOM 888 N N . ARG A 1 115 ? -13.945 -2.622 8.813 1.00 89.38 115 ARG A N 1
ATOM 889 C CA . ARG A 1 115 ? -13.471 -1.391 8.172 1.00 89.38 115 ARG A CA 1
ATOM 890 C C . ARG A 1 115 ? -12.270 -1.705 7.295 1.00 89.38 115 ARG A C 1
ATOM 892 O O . ARG A 1 115 ? -11.317 -2.347 7.730 1.00 89.38 115 ARG A O 1
ATOM 899 N N . ILE A 1 116 ? -12.306 -1.225 6.056 1.00 88.50 116 ILE A N 1
ATOM 900 C CA . ILE A 1 116 ? -11.204 -1.387 5.106 1.00 88.50 116 ILE A CA 1
ATOM 901 C C . ILE A 1 116 ? -10.098 -0.396 5.474 1.00 88.50 116 ILE A C 1
ATOM 903 O O . ILE A 1 116 ? -10.316 0.815 5.431 1.00 88.50 116 ILE A O 1
ATOM 907 N N . TYR A 1 117 ? -8.908 -0.900 5.798 1.00 87.25 117 TYR A N 1
ATOM 908 C CA . TYR A 1 117 ? -7.729 -0.064 6.072 1.00 87.25 117 TYR A CA 1
ATOM 909 C C . TYR A 1 117 ? -6.572 -0.309 5.093 1.00 87.25 117 TYR A C 1
ATOM 911 O O . TYR A 1 117 ? -5.583 0.424 5.107 1.00 87.25 117 TYR A O 1
ATOM 919 N N . GLY A 1 118 ? -6.701 -1.306 4.217 1.00 89.00 118 GLY A N 1
ATOM 920 C CA . GLY A 1 118 ? -5.754 -1.591 3.146 1.00 89.00 118 GLY A CA 1
ATOM 921 C C . GLY A 1 118 ? -6.418 -2.351 2.004 1.00 89.00 118 GLY A C 1
ATOM 922 O O . GLY A 1 118 ? -7.448 -2.996 2.188 1.00 89.00 118 GLY A O 1
ATOM 923 N N . VAL A 1 119 ? -5.831 -2.265 0.813 1.00 89.88 119 VAL A N 1
ATOM 924 C CA . VAL A 1 119 ? -6.266 -3.011 -0.372 1.00 89.88 119 VAL A CA 1
ATOM 925 C C . VAL A 1 119 ? -5.032 -3.503 -1.109 1.00 89.88 119 VAL A C 1
ATOM 927 O O . VAL A 1 119 ? -4.155 -2.715 -1.457 1.00 89.88 119 VAL A O 1
ATOM 930 N N . CYS A 1 120 ? -4.998 -4.800 -1.382 1.00 89.62 120 CYS A N 1
ATOM 931 C CA . CYS A 1 120 ? -4.100 -5.379 -2.365 1.00 89.62 120 CYS A CA 1
ATOM 932 C C . CYS A 1 120 ? -4.723 -5.128 -3.744 1.00 89.62 120 CYS A C 1
ATOM 934 O O . CYS A 1 120 ? -5.738 -5.736 -4.079 1.00 89.62 120 CYS A O 1
ATOM 936 N N . ALA A 1 121 ? -4.197 -4.158 -4.495 1.00 86.56 121 ALA A N 1
ATOM 937 C CA . ALA A 1 121 ? -4.744 -3.758 -5.791 1.00 86.56 121 ALA A CA 1
ATOM 938 C C . ALA A 1 121 ? -4.195 -4.654 -6.910 1.00 86.56 121 ALA A C 1
ATOM 940 O O . ALA A 1 121 ? -3.016 -4.563 -7.239 1.00 86.56 121 ALA A O 1
ATOM 941 N N . GLY A 1 122 ? -5.041 -5.533 -7.453 1.00 83.38 122 GLY A N 1
ATOM 942 C CA . GLY A 1 122 ? -4.631 -6.500 -8.475 1.00 83.38 122 GLY A CA 1
ATOM 943 C C . GLY A 1 122 ? -4.266 -5.872 -9.820 1.00 83.38 122 GLY A C 1
ATOM 944 O O . GLY A 1 122 ? -4.395 -4.662 -10.029 1.00 83.38 122 GLY A O 1
ATOM 945 N N . VAL A 1 123 ? -3.835 -6.727 -10.741 1.00 85.00 123 VAL A N 1
ATOM 946 C CA . VAL A 1 123 ? -3.521 -6.394 -12.129 1.00 85.00 123 VAL A CA 1
ATOM 947 C C . VAL A 1 123 ? -4.778 -5.866 -12.836 1.00 85.00 123 VAL A C 1
ATOM 949 O O . VAL A 1 123 ? -5.877 -6.408 -12.653 1.00 85.00 123 VAL A O 1
ATOM 952 N N . PRO A 1 124 ? -4.669 -4.806 -13.658 1.00 84.12 124 PRO A N 1
ATOM 953 C CA . PRO A 1 124 ? -5.779 -4.362 -14.487 1.00 84.12 124 PRO A CA 1
ATOM 954 C C . PRO A 1 124 ? -6.320 -5.497 -15.367 1.00 84.12 124 PRO A C 1
ATOM 956 O O . PRO A 1 124 ? -5.581 -6.185 -16.067 1.00 84.12 124 PRO A O 1
ATOM 959 N N . LYS A 1 125 ? -7.644 -5.690 -15.355 1.00 77.62 125 LYS A N 1
ATOM 960 C CA . LYS A 1 125 ? -8.285 -6.734 -16.169 1.00 77.62 125 LYS A CA 1
ATOM 961 C C . LYS A 1 125 ? -7.966 -6.547 -17.655 1.00 77.62 125 LYS A C 1
ATOM 963 O O . LYS A 1 125 ? -8.143 -5.447 -18.176 1.00 77.62 125 LYS A O 1
ATOM 968 N N . ASN A 1 126 ? -7.634 -7.655 -18.320 1.00 80.94 126 ASN A N 1
ATOM 969 C CA . ASN A 1 126 ? -7.306 -7.755 -19.747 1.00 80.94 126 ASN A CA 1
ATOM 970 C C . ASN A 1 126 ? -6.018 -7.027 -20.169 1.00 80.94 126 ASN A C 1
ATOM 972 O O . ASN A 1 126 ? -5.835 -6.776 -21.358 1.00 80.94 126 ASN A O 1
ATOM 976 N N . ASP A 1 127 ? -5.125 -6.708 -19.230 1.00 83.75 127 ASP A N 1
ATOM 977 C CA . ASP A 1 127 ? -3.821 -6.128 -19.548 1.00 83.75 127 ASP A CA 1
ATOM 978 C C . ASP A 1 127 ? -2.721 -7.198 -19.511 1.00 83.75 127 ASP A C 1
ATOM 980 O O . ASP A 1 127 ? -2.021 -7.381 -18.517 1.00 83.75 127 ASP A O 1
ATOM 984 N N . ALA A 1 128 ? -2.569 -7.922 -20.623 1.00 86.12 128 ALA A N 1
ATOM 985 C CA . ALA A 1 128 ? -1.510 -8.922 -20.781 1.00 86.12 128 ALA A CA 1
ATOM 986 C C . ALA A 1 128 ? -0.095 -8.305 -20.796 1.00 86.12 128 ALA A C 1
ATOM 988 O O . ALA A 1 128 ? 0.893 -9.018 -20.647 1.00 86.12 128 ALA A O 1
ATOM 989 N N . GLY A 1 129 ? 0.013 -6.985 -20.992 1.00 91.44 129 GLY A N 1
ATOM 990 C CA . GLY A 1 129 ? 1.279 -6.258 -21.014 1.00 91.44 129 GLY A CA 1
ATOM 991 C C . GLY A 1 129 ? 1.723 -5.755 -19.643 1.00 91.44 129 GLY A C 1
ATOM 992 O O . GLY A 1 129 ? 2.815 -5.192 -19.545 1.00 91.44 129 GLY A O 1
ATOM 993 N N . TRP A 1 130 ? 0.911 -5.942 -18.598 1.00 89.81 130 TRP A N 1
ATOM 994 C CA . TRP A 1 130 ? 1.129 -5.330 -17.290 1.00 89.81 130 TRP A CA 1
ATOM 995 C C . TRP A 1 130 ? 2.495 -5.664 -16.684 1.00 89.81 130 TRP A C 1
ATOM 997 O O . TRP A 1 130 ? 3.229 -4.756 -16.296 1.00 89.81 130 TRP A O 1
ATOM 1007 N N . ASP A 1 131 ? 2.886 -6.938 -16.671 1.00 89.31 131 ASP A N 1
ATOM 1008 C CA . ASP A 1 131 ? 4.167 -7.356 -16.091 1.00 89.31 131 ASP A CA 1
ATOM 1009 C C . ASP A 1 131 ? 5.355 -6.769 -16.861 1.00 89.31 131 ASP A C 1
ATOM 1011 O O . ASP A 1 131 ? 6.303 -6.249 -16.268 1.00 89.31 131 ASP A O 1
ATOM 1015 N N . SER A 1 132 ? 5.283 -6.770 -18.196 1.00 93.56 132 SER A N 1
ATOM 1016 C CA . SER A 1 132 ? 6.310 -6.157 -19.043 1.00 93.56 132 SER A CA 1
ATOM 1017 C C . SER A 1 132 ? 6.401 -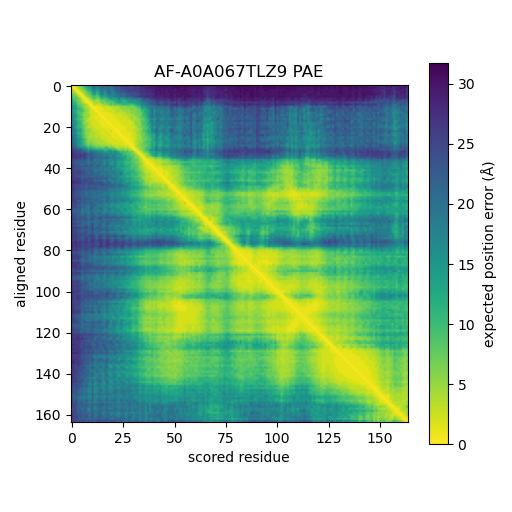4.648 -18.812 1.00 93.56 132 SER A C 1
ATOM 1019 O O . SER A 1 132 ? 7.504 -4.105 -18.714 1.00 93.56 132 SER A O 1
ATOM 1021 N N . LEU A 1 133 ? 5.258 -3.970 -18.674 1.00 93.88 133 LEU A N 1
ATOM 1022 C CA . LEU A 1 133 ? 5.193 -2.545 -18.370 1.00 93.88 133 LEU A CA 1
ATOM 1023 C C . LEU A 1 133 ? 5.844 -2.237 -17.016 1.00 93.88 133 LEU A C 1
ATOM 1025 O O . LEU A 1 133 ? 6.674 -1.329 -16.943 1.00 93.88 133 LEU A O 1
ATOM 1029 N N . GLN A 1 134 ? 5.512 -2.999 -15.969 1.00 92.06 134 GLN A N 1
ATOM 1030 C CA . GLN A 1 134 ? 6.084 -2.834 -14.629 1.00 92.06 134 GLN A CA 1
ATOM 1031 C C . GLN A 1 134 ? 7.597 -3.075 -14.632 1.00 92.06 134 GLN A C 1
ATOM 1033 O O . GLN A 1 134 ? 8.359 -2.244 -14.133 1.00 92.06 134 GLN A O 1
ATOM 1038 N N . MET A 1 135 ? 8.054 -4.153 -15.275 1.00 94.75 135 MET A N 1
ATOM 1039 C CA . MET A 1 135 ? 9.481 -4.465 -15.407 1.00 94.75 135 MET A CA 1
ATOM 1040 C C . MET A 1 135 ? 10.240 -3.389 -16.182 1.00 94.75 135 MET A C 1
ATOM 1042 O O . MET A 1 135 ? 11.334 -2.979 -15.780 1.00 94.75 135 MET A O 1
ATOM 1046 N N . ARG A 1 136 ? 9.660 -2.880 -17.274 1.00 96.31 136 ARG A N 1
ATOM 1047 C CA . ARG A 1 136 ? 10.243 -1.783 -18.050 1.00 96.31 136 ARG A CA 1
ATOM 1048 C C . ARG A 1 136 ? 10.315 -0.500 -17.227 1.00 96.31 136 ARG A C 1
ATOM 1050 O O . ARG A 1 136 ? 11.349 0.161 -17.246 1.00 96.31 136 ARG A O 1
ATOM 1057 N N . ALA A 1 137 ? 9.254 -0.149 -16.503 1.00 94.56 137 ALA A N 1
ATOM 1058 C CA . ALA A 1 137 ? 9.230 1.033 -15.646 1.00 94.56 137 ALA A CA 1
ATOM 1059 C C . ALA A 1 137 ? 10.296 0.950 -14.542 1.00 94.56 137 ALA A C 1
ATOM 1061 O O . ALA A 1 137 ? 11.069 1.893 -14.373 1.00 94.56 137 ALA A O 1
ATOM 1062 N N . ALA A 1 138 ? 10.398 -0.192 -13.854 1.00 94.06 138 ALA A N 1
ATOM 1063 C CA . ALA A 1 138 ? 11.428 -0.437 -12.846 1.00 94.06 138 ALA A CA 1
ATOM 1064 C C . ALA A 1 138 ? 12.843 -0.322 -13.436 1.00 94.06 138 ALA A C 1
ATOM 1066 O O . ALA A 1 138 ? 13.692 0.382 -12.889 1.00 94.06 138 ALA A O 1
ATOM 1067 N N . SER A 1 139 ? 13.071 -0.936 -14.599 1.00 96.12 139 SER A N 1
ATOM 1068 C CA . SER A 1 139 ? 14.360 -0.877 -15.298 1.00 96.12 139 SER A CA 1
ATOM 1069 C C . SER A 1 139 ? 14.736 0.555 -15.683 1.00 96.12 139 SER A C 1
ATOM 1071 O O . SER A 1 139 ? 15.876 0.967 -15.491 1.00 96.12 139 SER A O 1
ATOM 1073 N N . LEU A 1 140 ? 13.779 1.341 -16.187 1.00 96.31 140 LEU A N 1
ATOM 1074 C CA . LEU A 1 140 ? 14.003 2.746 -16.536 1.00 96.31 140 LEU A CA 1
ATOM 1075 C C . LEU A 1 140 ? 14.310 3.605 -15.306 1.00 96.31 140 LEU A C 1
ATOM 1077 O O . LEU A 1 140 ? 15.171 4.482 -15.387 1.00 96.31 140 LEU A O 1
ATOM 1081 N N . LEU A 1 141 ? 13.642 3.361 -14.175 1.00 93.38 141 LEU A N 1
ATOM 1082 C CA . LEU A 1 141 ? 13.920 4.062 -12.920 1.00 93.38 141 LEU A CA 1
ATOM 1083 C C . LEU A 1 141 ? 15.339 3.771 -12.417 1.00 93.38 141 LEU A C 1
ATOM 1085 O O . LEU A 1 141 ? 16.072 4.712 -12.109 1.00 93.38 141 LEU A O 1
ATOM 1089 N N . GLU A 1 142 ? 15.755 2.503 -12.397 1.00 92.62 142 GLU A N 1
ATOM 1090 C CA . GLU A 1 142 ? 17.114 2.134 -11.978 1.00 92.62 142 GLU A CA 1
ATOM 1091 C C . GLU A 1 142 ? 18.178 2.637 -12.962 1.00 92.62 142 GLU A C 1
ATOM 1093 O O . GLU A 1 142 ? 19.188 3.193 -12.536 1.00 92.62 142 GLU A O 1
ATOM 1098 N N . ALA A 1 143 ? 17.933 2.554 -14.273 1.00 94.44 143 ALA A N 1
ATOM 1099 C CA . ALA A 1 143 ? 18.844 3.095 -15.283 1.00 94.44 143 ALA A CA 1
ATOM 1100 C C . ALA A 1 143 ? 18.977 4.626 -15.198 1.00 94.44 143 ALA A C 1
ATOM 1102 O O . ALA A 1 143 ? 20.047 5.176 -15.456 1.00 94.44 143 ALA A O 1
ATOM 1103 N N . SER A 1 144 ? 17.909 5.325 -14.804 1.00 93.06 144 SER A N 1
ATOM 1104 C CA . SER A 1 144 ? 17.916 6.785 -14.645 1.00 93.06 144 SER A CA 1
ATOM 1105 C C . SER A 1 144 ? 18.554 7.231 -13.329 1.00 93.06 144 SER A C 1
ATOM 1107 O O . SER A 1 144 ? 18.997 8.376 -13.220 1.00 93.06 144 SER A O 1
ATOM 1109 N N . ARG A 1 145 ? 18.646 6.346 -12.330 1.00 88.50 145 ARG A N 1
ATOM 1110 C CA . ARG A 1 145 ? 19.132 6.654 -10.979 1.00 88.50 145 ARG A CA 1
ATOM 1111 C C . ARG A 1 145 ? 20.493 7.367 -10.933 1.00 88.50 145 ARG A C 1
ATOM 1113 O O . ARG A 1 145 ? 20.586 8.338 -10.181 1.00 88.50 145 ARG A O 1
ATOM 1120 N N . PRO A 1 146 ? 21.521 6.998 -11.727 1.00 89.94 146 PRO A N 1
ATOM 1121 C CA . PRO A 1 146 ? 22.811 7.698 -11.727 1.00 89.94 146 PRO A CA 1
ATOM 1122 C C . PRO A 1 146 ? 22.730 9.134 -12.264 1.00 89.94 146 PRO A C 1
ATOM 1124 O O . PRO A 1 146 ? 23.575 9.967 -11.945 1.00 89.94 146 PRO A O 1
ATOM 1127 N N . THR A 1 147 ? 21.718 9.435 -13.083 1.00 91.19 147 THR A N 1
ATOM 1128 C CA . THR A 1 147 ? 21.532 10.760 -13.697 1.00 91.19 147 THR A CA 1
ATOM 1129 C C . THR A 1 147 ? 20.767 11.734 -12.799 1.00 91.19 147 THR A C 1
ATOM 1131 O O . THR A 1 147 ? 20.801 12.944 -13.035 1.00 91.19 147 THR A O 1
ATOM 1134 N N . LEU A 1 148 ? 20.107 11.234 -11.746 1.00 86.75 148 LEU A N 1
ATOM 1135 C CA . LEU A 1 148 ? 19.339 12.054 -10.815 1.00 86.75 148 LEU A CA 1
ATOM 1136 C C . LEU A 1 148 ? 20.273 12.942 -9.982 1.00 86.75 148 LEU A C 1
ATOM 1138 O O . LEU A 1 148 ? 20.991 12.488 -9.090 1.00 86.75 148 LEU A O 1
ATOM 1142 N N . LYS A 1 149 ? 20.240 14.248 -10.260 1.00 87.12 149 LYS A N 1
ATOM 1143 C CA . LYS A 1 149 ? 20.981 15.268 -9.511 1.00 87.12 149 LYS A CA 1
ATOM 1144 C C . LYS A 1 149 ? 20.051 15.970 -8.529 1.00 87.12 149 LYS A C 1
ATOM 1146 O O . LYS A 1 149 ? 19.166 16.720 -8.928 1.00 87.12 149 LYS A O 1
ATOM 1151 N N . PHE A 1 150 ? 20.303 15.777 -7.240 1.00 85.94 150 PHE A N 1
ATOM 1152 C CA . PHE A 1 150 ? 19.562 16.432 -6.161 1.00 85.94 150 PHE A CA 1
ATOM 1153 C C . PHE A 1 150 ? 20.363 17.592 -5.578 1.00 85.94 150 PHE A C 1
ATOM 1155 O O . PHE A 1 150 ? 21.569 17.459 -5.346 1.00 85.94 150 PHE A O 1
ATOM 1162 N N . LYS A 1 151 ? 19.700 18.720 -5.299 1.00 86.06 151 LYS A N 1
ATOM 1163 C CA . LYS A 1 151 ? 20.325 19.829 -4.562 1.00 86.06 151 LYS A CA 1
ATOM 1164 C C . LYS A 1 151 ? 20.451 19.443 -3.088 1.00 86.06 151 LYS A C 1
ATOM 1166 O O . LYS A 1 151 ? 19.706 18.603 -2.596 1.00 86.06 151 LYS A O 1
ATOM 1171 N N . GLU A 1 152 ? 21.342 20.093 -2.344 1.00 81.62 152 GLU A N 1
ATOM 1172 C CA . GLU A 1 152 ? 21.580 19.753 -0.929 1.00 81.62 152 GLU A CA 1
ATOM 1173 C C . GLU A 1 152 ? 20.305 19.832 -0.066 1.00 81.62 152 GLU A C 1
ATOM 1175 O O . GLU A 1 152 ? 20.059 18.978 0.784 1.00 81.62 152 GLU A O 1
ATOM 1180 N N . LYS A 1 153 ? 19.429 20.803 -0.353 1.00 81.81 153 LYS A N 1
ATOM 1181 C CA . LYS A 1 153 ? 18.115 20.936 0.298 1.00 81.81 153 LYS A CA 1
ATOM 1182 C C . LYS A 1 153 ? 17.145 19.777 0.007 1.00 81.81 153 LYS A C 1
ATOM 1184 O O . LYS A 1 153 ? 16.232 19.556 0.793 1.00 81.81 153 LYS A O 1
ATOM 1189 N N . ASP A 1 154 ? 17.357 19.058 -1.091 1.00 81.19 154 ASP A N 1
ATOM 1190 C CA . ASP A 1 154 ? 16.507 17.968 -1.585 1.00 81.19 154 ASP A CA 1
ATOM 1191 C C . ASP A 1 154 ? 17.057 16.594 -1.130 1.00 81.19 154 ASP A C 1
ATOM 1193 O O . ASP A 1 154 ? 16.355 15.587 -1.115 1.00 81.19 154 ASP A O 1
ATOM 1197 N N . ARG A 1 155 ? 18.311 16.551 -0.648 1.00 79.81 155 ARG A N 1
ATOM 1198 C CA . ARG A 1 155 ? 18.954 15.355 -0.065 1.00 79.81 155 ARG A CA 1
ATOM 1199 C C . ARG A 1 155 ? 18.488 15.029 1.357 1.00 79.81 155 ARG A C 1
ATOM 1201 O O . ARG A 1 155 ? 18.662 13.903 1.828 1.00 79.81 155 ARG A O 1
ATOM 1208 N N . LYS A 1 156 ? 17.928 16.017 2.063 1.00 78.88 156 LYS A N 1
ATOM 1209 C CA . LYS A 1 156 ? 17.375 15.878 3.417 1.00 78.88 156 LYS A CA 1
ATOM 1210 C C . LYS A 1 156 ? 15.923 16.326 3.420 1.00 78.88 156 LYS A C 1
ATOM 1212 O O . LYS A 1 156 ? 15.622 17.512 3.537 1.00 78.88 156 LYS A O 1
ATOM 1217 N N . SER A 1 157 ? 15.013 15.364 3.346 1.00 73.56 157 SER A N 1
ATOM 1218 C CA . SER A 1 157 ? 13.585 15.640 3.446 1.00 73.56 157 SER A CA 1
ATOM 1219 C C . SER A 1 157 ? 13.103 15.532 4.897 1.00 73.56 157 SER A C 1
ATOM 1221 O O . SER A 1 157 ? 13.735 14.911 5.754 1.00 73.56 157 SER A O 1
ATOM 1223 N N . ARG A 1 158 ? 11.907 16.068 5.183 1.00 66.00 158 ARG A N 1
ATOM 1224 C CA . ARG A 1 158 ? 11.218 15.829 6.470 1.00 66.00 158 ARG A CA 1
ATOM 1225 C C . ARG A 1 158 ? 10.983 14.344 6.767 1.00 66.00 158 ARG A C 1
ATOM 1227 O O . ARG A 1 158 ? 10.689 14.007 7.909 1.00 66.00 158 ARG A O 1
ATOM 1234 N N . ARG A 1 159 ? 11.041 13.482 5.748 1.00 66.31 159 ARG A N 1
ATOM 1235 C CA . ARG A 1 159 ? 10.753 12.050 5.851 1.00 66.31 159 ARG A CA 1
ATOM 1236 C C . ARG A 1 159 ? 12.011 11.208 6.085 1.00 66.31 159 ARG A C 1
ATOM 1238 O O . ARG A 1 159 ? 11.872 10.039 6.421 1.00 66.31 159 ARG A O 1
ATOM 1245 N N . GLY A 1 160 ? 13.209 11.783 5.964 1.00 66.62 160 GLY A N 1
ATOM 1246 C CA . GLY A 1 160 ? 14.465 11.089 6.235 1.00 66.62 160 GLY A CA 1
ATOM 1247 C C . GLY A 1 160 ? 15.632 11.587 5.385 1.00 66.62 160 GLY A C 1
ATOM 1248 O O . GLY A 1 160 ? 15.497 12.500 4.567 1.00 66.62 160 GLY A O 1
ATOM 1249 N N . LYS A 1 161 ? 16.798 10.960 5.581 1.00 71.69 161 LYS A N 1
ATOM 1250 C CA . LYS A 1 161 ? 18.013 11.184 4.780 1.00 71.69 161 LYS A CA 1
ATOM 1251 C C . LYS A 1 161 ? 17.940 10.406 3.465 1.00 71.69 161 LYS A C 1
ATOM 1253 O O . LYS A 1 161 ? 18.744 9.515 3.217 1.00 71.69 161 LYS A O 1
ATOM 1258 N N . PHE A 1 162 ? 16.942 10.710 2.655 1.00 69.38 162 PHE A N 1
ATOM 1259 C CA . PHE A 1 162 ? 16.858 10.211 1.294 1.00 69.38 162 PHE A CA 1
ATOM 1260 C C . PHE A 1 162 ? 16.600 11.378 0.356 1.00 69.38 162 PHE A C 1
ATOM 1262 O O . PHE A 1 162 ? 15.931 12.347 0.723 1.00 69.38 162 PHE A O 1
ATOM 1269 N N . SER A 1 163 ? 17.189 11.271 -0.830 1.00 70.06 163 SER A N 1
ATOM 1270 C CA . SER A 1 163 ? 17.062 12.279 -1.873 1.00 70.06 163 SER A CA 1
ATOM 1271 C C . SER A 1 163 ? 15.692 12.152 -2.531 1.00 70.06 163 SER A C 1
ATOM 1273 O O . SER A 1 163 ? 15.303 11.042 -2.895 1.00 70.06 163 SER A O 1
ATOM 1275 N N . ALA A 1 164 ? 14.953 13.257 -2.605 1.00 61.66 164 ALA A N 1
ATOM 1276 C CA . ALA A 1 164 ? 13.591 13.316 -3.131 1.00 61.66 164 ALA A CA 1
ATOM 1277 C C . ALA A 1 164 ? 13.357 14.615 -3.901 1.00 61.66 164 ALA A C 1
ATOM 1279 O O . ALA A 1 164 ? 13.956 15.639 -3.508 1.00 61.66 164 ALA A O 1
#

Organism: Galerina marginata (strain CBS 339.88) (NCBI:txid685588)

Mean predicted aligned error: 12.93 Å

Radius of gyration: 24.24 Å; Cα contacts (8 Å, |Δi|>4): 122; chains: 1; bounding box: 45×67×56 Å

pLDDT: mean 81.21, std 11.49, range [42.06, 96.31]

Sequence (164 aa):
PASTSCAEPSRLSKRKARQKASSRRNRKKKKTTQDGYVPEPQLSKKQFSGSHVAATAYSAESFGIASTGYVGPRTNNASTTYRLDQLVGSHSRFGFRLQEWDAGNPIPIVDEQRRIYGVCAGVPKNDAGWDSLQMRAASLLEASRPTLKFKEKDRKSRRGKFSA

Secondary structure (DSSP, 8-state):
------PPPPHHHHHHHHHHHHHHHHHHHHHH--PPP---HHHHHHHHTT---EE-S--GGGS-EETTEE-----TT--PPPPHHHHBSTT-SS-BPP----SSS-EEEE-TT--EEEEE--PPTT-TTHHHHHHHHHHHHHHHGGG----HHHHSBTTBSS--

Foldseek 3Di:
DDDDDDDDDDPVVVVVVVVVVVVVVVVVVVVVPDDDDDDDPVVVCVQCVVEDEAEDAADPVPFPADPVGGDDDDDPPPPDDDDPVCCDDPPHPNNDDDDDDPLAHKYFYAYPVRDGPDISHHDPPPCPCRVVVVVVVVVVCVVCVVVDDADPVQCQDPVGRHHD